Protein AF-M0B6R1-F1 (afdb_monomer_lite)

pLDDT: mean 75.69, std 22.16, range [36.12, 97.94]

Structure (mmCIF, N/CA/C/O backbone):
data_AF-M0B6R1-F1
#
_entry.id   AF-M0B6R1-F1
#
loop_
_atom_site.group_PDB
_atom_site.id
_atom_site.type_symbol
_atom_site.label_atom_id
_atom_site.label_alt_id
_atom_site.label_comp_id
_atom_site.label_asym_id
_atom_site.label_entity_id
_atom_site.label_seq_id
_atom_site.pdbx_PDB_ins_code
_atom_site.Cartn_x
_atom_site.Cartn_y
_atom_site.Cartn_z
_atom_site.occupancy
_atom_site.B_iso_or_equiv
_atom_site.auth_seq_id
_atom_site.auth_comp_id
_atom_site.auth_asym_id
_atom_site.auth_atom_id
_atom_site.pdbx_PDB_model_num
ATOM 1 N N . MET A 1 1 ? 15.948 62.537 18.143 1.00 47.28 1 MET A N 1
ATOM 2 C CA . MET A 1 1 ? 16.531 61.382 17.420 1.00 47.28 1 MET A CA 1
ATOM 3 C C . MET A 1 1 ? 17.746 60.961 18.230 1.00 47.28 1 MET A C 1
ATOM 5 O O . MET A 1 1 ? 18.577 61.824 18.435 1.00 47.28 1 MET A O 1
ATOM 9 N N . LEU A 1 2 ? 17.877 59.780 18.835 1.00 37.34 2 LEU A N 1
ATOM 10 C CA . LEU A 1 2 ? 17.281 58.453 18.635 1.00 37.34 2 LEU A CA 1
ATOM 11 C C . LEU A 1 2 ? 16.788 57.896 19.989 1.00 37.34 2 LEU A C 1
ATOM 13 O O . LEU A 1 2 ? 17.382 58.181 21.023 1.00 37.34 2 LEU A O 1
ATOM 17 N N . ARG A 1 3 ? 15.669 57.160 19.988 1.00 36.12 3 ARG A N 1
ATOM 18 C CA . ARG A 1 3 ? 15.139 56.466 21.173 1.00 36.12 3 ARG A CA 1
ATOM 19 C C . ARG A 1 3 ? 15.775 55.077 21.248 1.00 36.12 3 ARG A C 1
ATOM 21 O O . ARG A 1 3 ? 15.599 54.298 20.318 1.00 36.12 3 ARG A O 1
ATOM 28 N N . GLU A 1 4 ? 16.446 54.774 22.351 1.00 41.41 4 GLU A N 1
ATOM 29 C CA . GLU A 1 4 ? 16.842 53.411 22.716 1.00 41.41 4 GLU A CA 1
ATOM 30 C C . GLU A 1 4 ? 15.583 52.588 23.045 1.00 41.41 4 GLU A C 1
ATOM 32 O O . GLU A 1 4 ? 14.738 53.004 23.842 1.00 41.41 4 GLU A O 1
ATOM 37 N N . THR A 1 5 ? 15.424 51.430 22.408 1.00 44.81 5 THR A N 1
ATOM 38 C CA . THR A 1 5 ? 14.368 50.450 22.706 1.00 44.81 5 THR A CA 1
ATOM 39 C C . THR A 1 5 ? 14.806 49.546 23.863 1.00 44.81 5 THR A C 1
ATOM 41 O O . THR A 1 5 ? 15.859 48.915 23.736 1.00 44.81 5 THR A O 1
ATOM 44 N N . PRO A 1 6 ? 14.032 49.394 24.954 1.00 44.38 6 PRO A N 1
ATOM 45 C CA . PRO A 1 6 ? 14.366 48.420 25.989 1.00 44.38 6 PRO A CA 1
ATOM 46 C C . PRO A 1 6 ? 14.265 46.982 25.458 1.00 44.38 6 PRO A C 1
ATOM 48 O O . PRO A 1 6 ? 13.212 46.553 24.980 1.00 44.38 6 PRO A O 1
ATOM 51 N N . ARG A 1 7 ? 15.382 46.248 25.544 1.00 47.66 7 ARG A N 1
ATOM 52 C CA . ARG A 1 7 ? 15.430 44.779 25.494 1.00 47.66 7 ARG A CA 1
ATOM 53 C C . ARG A 1 7 ? 14.729 44.201 26.732 1.00 47.66 7 ARG A C 1
ATOM 55 O O . ARG A 1 7 ? 14.701 44.835 27.778 1.00 47.66 7 ARG A O 1
ATOM 62 N N . ASP A 1 8 ? 14.239 42.977 26.569 1.00 47.72 8 ASP A N 1
ATOM 63 C CA . ASP A 1 8 ? 13.617 42.089 27.562 1.00 47.72 8 ASP A CA 1
ATOM 64 C C . ASP A 1 8 ? 12.154 42.333 27.953 1.00 47.72 8 ASP A C 1
ATOM 66 O O . ASP A 1 8 ? 11.806 42.844 29.011 1.00 47.72 8 ASP A O 1
ATOM 70 N N . ALA A 1 9 ? 11.276 41.783 27.110 1.00 48.88 9 ALA A N 1
ATOM 71 C CA . ALA A 1 9 ? 9.897 41.422 27.439 1.00 48.88 9 ALA A CA 1
ATOM 72 C C . ALA A 1 9 ? 9.748 39.914 27.762 1.00 48.88 9 ALA A C 1
ATOM 74 O O . ALA A 1 9 ? 8.684 39.339 27.546 1.00 48.88 9 ALA A O 1
ATOM 75 N N . ARG A 1 10 ? 10.818 39.239 28.213 1.00 52.31 10 ARG A N 1
ATOM 76 C CA . ARG A 1 10 ? 10.814 37.784 28.469 1.00 52.31 10 ARG A CA 1
ATOM 77 C C . ARG A 1 10 ? 10.500 37.375 29.909 1.00 52.31 10 ARG A C 1
ATOM 79 O O . ARG A 1 10 ? 10.303 36.192 30.143 1.00 52.31 10 ARG A O 1
ATOM 86 N N . ASP A 1 11 ? 10.353 38.326 30.828 1.00 48.88 11 ASP A N 1
ATOM 87 C CA . ASP A 1 11 ? 10.298 38.031 32.269 1.00 48.88 11 ASP A CA 1
ATOM 88 C C . ASP A 1 11 ? 8.916 38.223 32.921 1.00 48.88 11 ASP A C 1
ATOM 90 O O . ASP A 1 11 ? 8.794 38.484 34.115 1.00 48.88 11 ASP A O 1
ATOM 94 N N . ARG A 1 12 ? 7.829 38.106 32.146 1.00 50.38 12 ARG A N 1
ATOM 95 C CA . ARG A 1 12 ? 6.453 38.143 32.684 1.00 50.38 12 ARG A CA 1
ATOM 96 C C . ARG A 1 12 ? 5.545 37.077 32.079 1.00 50.38 12 ARG A C 1
ATOM 98 O O . ARG A 1 12 ? 4.477 37.398 31.560 1.00 50.38 12 ARG A O 1
ATOM 105 N N . LEU A 1 13 ? 5.941 35.809 32.161 1.00 51.28 13 LEU A N 1
ATOM 106 C CA . LEU A 1 13 ? 4.959 34.728 32.083 1.00 51.28 13 LEU A CA 1
ATOM 107 C C . LEU A 1 13 ? 4.547 34.353 33.518 1.00 51.28 13 LEU A C 1
ATOM 109 O O . LEU A 1 13 ? 5.427 34.019 34.309 1.00 51.28 13 LEU A O 1
ATOM 113 N N . PRO A 1 14 ? 3.258 34.425 33.890 1.00 43.91 14 PRO A N 1
ATOM 114 C CA . PRO A 1 14 ? 2.800 33.963 35.197 1.00 43.91 14 PRO A CA 1
ATOM 115 C C . PRO A 1 14 ? 3.126 32.473 35.362 1.00 43.91 14 PRO A C 1
ATOM 117 O O . PRO A 1 14 ? 2.681 31.652 34.561 1.00 43.91 14 PRO A O 1
ATOM 120 N N . THR A 1 15 ? 3.896 32.119 36.390 1.00 60.34 15 THR A N 1
ATOM 121 C CA . THR A 1 15 ? 4.278 30.734 36.722 1.00 60.34 15 THR A CA 1
ATOM 122 C C . THR A 1 15 ? 3.145 29.885 37.303 1.00 60.34 15 THR A C 1
ATOM 124 O O . THR A 1 15 ? 3.346 28.696 37.519 1.00 60.34 15 THR A O 1
ATOM 127 N N . ASP A 1 16 ? 1.947 30.447 37.476 1.00 52.25 16 ASP A N 1
ATOM 128 C CA . 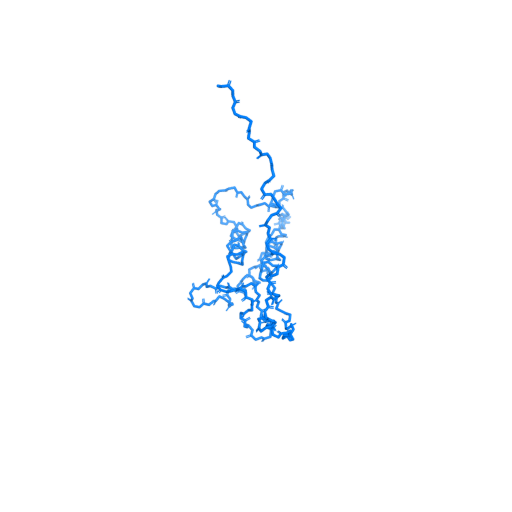ASP A 1 16 ? 0.834 29.783 38.164 1.00 52.25 16 ASP A CA 1
ATOM 129 C C . ASP A 1 16 ? -0.352 29.481 37.233 1.00 52.25 16 ASP A C 1
ATOM 131 O O . ASP A 1 16 ? -1.518 29.631 37.601 1.00 52.25 16 ASP A O 1
ATOM 135 N N . LEU A 1 17 ? -0.076 29.030 36.005 1.00 52.59 17 LEU A N 1
ATOM 136 C CA . LEU A 1 17 ? -1.086 28.276 35.260 1.00 52.59 17 LEU A CA 1
ATOM 137 C C . LEU A 1 17 ? -1.266 26.925 35.973 1.00 52.59 17 LEU A C 1
ATOM 139 O O . LEU A 1 17 ? -0.292 26.174 36.068 1.00 52.59 17 LEU A O 1
ATOM 143 N N . PRO A 1 18 ? -2.469 26.588 36.481 1.00 44.84 18 PRO A N 1
ATOM 144 C CA . PRO A 1 18 ? -2.693 25.280 37.075 1.00 44.84 18 PRO A CA 1
ATOM 145 C C . PRO A 1 18 ? -2.341 24.211 36.042 1.00 44.84 18 PRO A C 1
ATOM 147 O O . PRO A 1 18 ? -2.716 24.324 34.870 1.00 44.84 18 PRO A O 1
ATOM 150 N N . ALA A 1 19 ? -1.600 23.188 36.476 1.00 52.59 19 ALA A N 1
ATOM 151 C CA . ALA A 1 19 ? -1.311 22.035 35.639 1.00 52.59 19 ALA A CA 1
ATOM 152 C C . ALA A 1 19 ? -2.632 21.548 35.013 1.00 52.59 19 ALA A C 1
ATOM 154 O O . ALA A 1 19 ? -3.630 21.437 35.736 1.00 52.59 19 ALA A O 1
ATOM 155 N N . PRO A 1 20 ? -2.681 21.319 33.687 1.00 47.88 20 PRO A N 1
ATOM 156 C CA . PRO A 1 20 ? -3.910 20.904 33.030 1.00 47.88 20 PRO A CA 1
ATOM 157 C C . PRO A 1 20 ? -4.446 19.665 33.743 1.00 47.88 20 PRO A C 1
ATOM 159 O O . PRO A 1 20 ? -3.704 18.707 33.957 1.00 47.88 20 PRO A O 1
ATOM 162 N N . SER A 1 21 ? -5.716 19.710 34.154 1.00 48.25 21 SER A N 1
ATOM 163 C CA . SER A 1 21 ? -6.370 18.599 34.841 1.00 48.25 21 SER A CA 1
ATOM 164 C C . SER A 1 21 ? -6.135 17.313 34.050 1.00 48.25 21 SER A C 1
ATOM 166 O O . SER A 1 21 ? -6.446 17.263 32.858 1.00 48.25 21 SER A O 1
ATOM 168 N N . ASP A 1 22 ? -5.623 16.272 34.710 1.00 48.16 22 ASP A N 1
ATOM 169 C CA . ASP A 1 22 ? -5.311 14.952 34.134 1.00 48.16 22 ASP A CA 1
ATOM 170 C C . ASP A 1 22 ? -6.537 14.216 33.528 1.00 48.16 22 ASP A C 1
ATOM 172 O O . ASP A 1 22 ? -6.443 13.057 33.125 1.00 48.16 22 ASP A O 1
ATOM 176 N N . SER A 1 23 ? -7.688 14.880 33.383 1.00 44.12 23 SER A N 1
ATOM 177 C CA . SER A 1 23 ? -8.905 14.356 32.757 1.00 44.12 23 SER A CA 1
ATOM 178 C C . SER A 1 23 ? -8.754 14.037 31.267 1.00 44.12 23 SER A C 1
ATOM 180 O O . SER A 1 23 ? -9.573 13.294 30.733 1.00 44.12 23 SER A O 1
ATOM 182 N N . ASN A 1 24 ? -7.708 14.537 30.596 1.00 39.97 24 ASN A N 1
ATOM 183 C CA . ASN A 1 24 ? -7.441 14.226 29.188 1.00 39.97 24 ASN A CA 1
ATOM 184 C C . ASN A 1 24 ? -6.332 13.187 28.978 1.00 39.97 24 ASN A C 1
ATOM 186 O O . ASN A 1 24 ? -5.904 12.939 27.848 1.00 39.97 24 ASN A O 1
ATOM 190 N N . ARG A 1 25 ? -5.872 12.524 30.047 1.00 43.00 25 ARG A N 1
ATOM 191 C CA . ARG A 1 25 ? -5.019 11.341 29.919 1.00 43.00 25 ARG A CA 1
ATOM 192 C C . ARG A 1 25 ? -5.911 10.148 29.569 1.00 43.00 25 ARG A C 1
ATOM 194 O O . ARG A 1 25 ? -6.097 9.233 30.366 1.00 43.00 25 ARG A O 1
ATOM 201 N N . SER A 1 26 ? -6.487 10.211 28.358 1.00 44.47 26 SER A N 1
ATOM 202 C CA . SER A 1 26 ? -7.103 9.095 27.638 1.00 44.47 26 SER A CA 1
ATOM 203 C C . SER A 1 26 ? -6.315 7.848 27.993 1.00 44.47 26 SER A C 1
ATOM 205 O O . SER A 1 26 ? -5.109 7.802 27.726 1.00 44.47 26 SER A O 1
ATOM 207 N N . GLY A 1 27 ? -6.989 6.906 28.657 1.00 38.88 27 GLY A N 1
ATOM 208 C CA . GLY A 1 27 ? -6.380 5.722 29.235 1.00 38.88 27 GLY A CA 1
ATOM 209 C C . GLY A 1 27 ? -5.324 5.143 28.309 1.00 38.88 27 GLY A C 1
ATOM 210 O O . GLY A 1 27 ? -5.507 5.108 27.088 1.00 38.88 27 GLY A O 1
ATOM 211 N N . ARG A 1 28 ? -4.209 4.701 28.899 1.00 44.12 28 ARG A N 1
ATOM 212 C CA . ARG A 1 28 ? -3.268 3.789 28.248 1.00 44.12 28 ARG A CA 1
ATOM 213 C C . ARG A 1 28 ? -4.042 2.509 27.921 1.00 44.12 28 ARG A C 1
ATOM 215 O O . ARG A 1 28 ? -3.960 1.528 28.648 1.00 44.12 28 ARG A O 1
ATOM 222 N N . ARG A 1 29 ? -4.875 2.574 26.881 1.00 49.41 29 ARG A N 1
ATOM 223 C CA . ARG A 1 29 ? -5.500 1.431 26.249 1.00 49.41 29 ARG A CA 1
ATOM 224 C C . ARG A 1 29 ? -4.338 0.578 25.792 1.00 49.41 29 ARG A C 1
ATOM 226 O O . ARG A 1 29 ? -3.391 1.105 25.202 1.00 49.41 29 ARG A O 1
ATOM 233 N N . ASP A 1 30 ? -4.408 -0.687 26.169 1.00 45.91 30 ASP A N 1
ATOM 234 C CA . ASP A 1 30 ? -3.697 -1.779 25.531 1.00 45.91 30 ASP A CA 1
ATOM 235 C C . ASP A 1 30 ? -3.375 -1.398 24.079 1.00 45.91 30 ASP A C 1
ATOM 237 O O . ASP A 1 30 ? -4.285 -1.179 23.271 1.00 45.91 30 ASP A O 1
ATOM 241 N N . ARG A 1 31 ? -2.094 -1.135 23.792 1.00 51.59 31 ARG A N 1
ATOM 242 C CA . ARG A 1 31 ? -1.673 -0.744 22.448 1.00 51.59 31 ARG A CA 1
ATOM 243 C C . ARG A 1 31 ? -1.720 -2.007 21.607 1.00 51.59 31 ARG A C 1
ATOM 245 O O . ARG A 1 31 ? -0.678 -2.611 21.353 1.00 51.59 31 ARG A O 1
ATOM 252 N N . ARG A 1 32 ? -2.921 -2.388 21.161 1.00 56.22 32 ARG A N 1
ATOM 253 C CA . ARG A 1 32 ? -3.054 -3.282 20.015 1.00 56.22 32 ARG A CA 1
ATOM 254 C C . ARG A 1 32 ? -2.180 -2.693 18.922 1.00 56.22 32 ARG A C 1
ATOM 256 O O . ARG A 1 32 ? -2.340 -1.534 18.542 1.00 56.22 32 ARG A O 1
ATOM 263 N N . SER A 1 33 ? -1.141 -3.439 18.571 1.00 65.81 33 SER A N 1
ATOM 264 C CA . SER A 1 33 ? -0.086 -2.950 17.698 1.00 65.81 33 SER A CA 1
ATOM 265 C C . SER A 1 33 ? -0.639 -2.952 16.282 1.00 65.81 33 SER A C 1
ATOM 267 O O . SER A 1 33 ? -0.665 -3.988 15.625 1.00 65.81 33 SER A O 1
ATOM 269 N N . GLY A 1 34 ? -1.145 -1.802 15.846 1.00 76.25 34 GLY A N 1
ATOM 270 C CA . GLY A 1 34 ? -1.569 -1.603 14.474 1.00 76.25 34 GLY A CA 1
ATOM 271 C C . GLY A 1 34 ? -0.371 -1.631 13.528 1.00 76.25 34 GLY A C 1
ATOM 272 O O . GLY A 1 34 ? 0.739 -1.207 13.864 1.00 76.25 34 GLY A O 1
ATOM 273 N N . CYS A 1 35 ? -0.581 -2.133 12.316 1.00 84.62 35 CYS A N 1
ATOM 274 C CA . CYS A 1 35 ? 0.402 -2.016 11.255 1.00 84.62 35 CYS A CA 1
ATOM 275 C C . CYS A 1 35 ? 0.307 -0.619 10.637 1.00 84.62 35 CYS A C 1
ATOM 277 O O . CYS A 1 35 ? -0.748 -0.215 10.142 1.00 84.62 35 CYS A O 1
ATOM 279 N N . ARG A 1 36 ? 1.418 0.125 10.628 1.00 89.06 36 ARG A N 1
ATOM 280 C CA . ARG A 1 36 ? 1.472 1.431 9.962 1.00 89.06 36 ARG A CA 1
ATOM 281 C C . ARG A 1 36 ? 1.495 1.280 8.447 1.00 89.06 36 ARG A C 1
ATOM 283 O O . ARG A 1 36 ? 2.464 0.772 7.879 1.00 89.06 36 ARG A O 1
ATOM 290 N N . LEU A 1 37 ? 0.507 1.878 7.789 1.00 91.75 37 LEU A N 1
ATOM 291 C CA . LEU A 1 37 ? 0.317 1.793 6.338 1.00 91.75 37 LEU A CA 1
ATOM 292 C C . LEU A 1 37 ? 1.499 2.309 5.524 1.00 91.75 37 LEU A C 1
ATOM 294 O O . LEU A 1 37 ? 1.860 1.708 4.515 1.00 91.75 37 LEU A O 1
ATOM 298 N N . ARG A 1 38 ? 2.157 3.385 5.973 1.00 91.94 38 ARG A N 1
ATOM 299 C CA . ARG A 1 38 ? 3.349 3.911 5.289 1.00 91.94 38 ARG A CA 1
ATOM 300 C C . ARG A 1 38 ? 4.466 2.858 5.191 1.00 91.94 38 ARG A C 1
ATOM 302 O O . ARG A 1 38 ? 5.152 2.800 4.175 1.00 91.94 38 ARG A O 1
ATOM 309 N N . GLY A 1 39 ? 4.645 2.037 6.229 1.00 92.94 39 GLY A N 1
ATOM 310 C CA . GLY A 1 39 ? 5.635 0.956 6.235 1.00 92.94 39 GLY A CA 1
ATOM 311 C C . GLY A 1 39 ? 5.277 -0.146 5.241 1.00 92.94 39 GLY A C 1
ATOM 312 O O . GLY A 1 39 ? 6.125 -0.567 4.457 1.00 92.94 39 GLY A O 1
ATOM 313 N N . SER A 1 40 ? 4.004 -0.538 5.193 1.00 94.75 40 SER A N 1
ATOM 314 C CA . SER A 1 40 ? 3.503 -1.506 4.212 1.00 94.75 40 SER A CA 1
ATOM 315 C C . SER A 1 40 ? 3.637 -1.003 2.770 1.00 94.75 40 SER A C 1
ATOM 317 O O . SER A 1 40 ? 4.050 -1.756 1.890 1.00 94.75 40 SER A O 1
ATOM 319 N N . CYS A 1 41 ? 3.385 0.286 2.526 1.00 96.12 41 CYS A N 1
ATOM 320 C CA . CYS A 1 41 ? 3.601 0.909 1.215 1.00 96.12 41 CYS A CA 1
ATOM 321 C C . CYS A 1 41 ? 5.084 0.882 0.815 1.00 96.12 41 CYS A C 1
ATOM 323 O O . CYS A 1 41 ? 5.423 0.613 -0.334 1.00 96.12 41 CYS A O 1
ATOM 325 N N . TRP A 1 42 ? 5.997 1.114 1.764 1.00 95.12 42 TRP A N 1
ATOM 326 C CA . TRP A 1 42 ? 7.430 1.018 1.485 1.00 95.12 42 TRP A CA 1
ATOM 327 C C . TRP A 1 42 ? 7.838 -0.395 1.042 1.00 95.12 42 TRP A C 1
ATOM 329 O O . TRP A 1 42 ? 8.617 -0.532 0.099 1.00 95.12 42 TRP A O 1
ATOM 339 N N . LEU A 1 43 ? 7.263 -1.440 1.649 1.00 96.12 43 LEU A N 1
ATOM 340 C CA . LEU A 1 43 ? 7.477 -2.823 1.214 1.00 96.12 43 LEU A CA 1
ATOM 341 C C . LEU A 1 43 ? 6.981 -3.057 -0.221 1.00 96.12 43 LEU A C 1
ATOM 343 O O . LEU A 1 43 ? 7.696 -3.667 -1.013 1.00 96.12 43 LEU A O 1
ATOM 347 N N . VAL A 1 44 ? 5.797 -2.548 -0.577 1.00 97.00 44 VAL A N 1
ATOM 348 C CA . VAL A 1 44 ? 5.284 -2.619 -1.959 1.00 97.00 44 VAL A CA 1
ATOM 349 C C . VAL A 1 44 ? 6.262 -1.964 -2.932 1.00 97.00 44 VAL A C 1
ATOM 351 O O . VAL A 1 44 ? 6.613 -2.562 -3.949 1.00 97.00 44 VAL A O 1
ATOM 354 N N . ASN A 1 45 ? 6.765 -0.774 -2.596 1.00 95.06 45 ASN A N 1
ATOM 355 C CA . ASN A 1 45 ? 7.727 -0.061 -3.435 1.00 95.06 45 ASN A CA 1
ATOM 356 C C . ASN A 1 45 ? 9.008 -0.883 -3.618 1.00 95.06 45 ASN A C 1
ATOM 358 O O . ASN A 1 45 ? 9.473 -1.050 -4.739 1.00 95.06 45 ASN A O 1
ATOM 362 N N . ALA A 1 46 ? 9.561 -1.440 -2.538 1.00 94.25 46 ALA A N 1
ATOM 363 C CA . ALA A 1 46 ? 10.770 -2.261 -2.594 1.00 94.25 46 ALA A CA 1
ATOM 364 C C . ALA A 1 46 ? 10.585 -3.526 -3.456 1.00 94.25 46 ALA A C 1
ATOM 366 O O . ALA A 1 46 ? 11.480 -3.907 -4.214 1.00 94.25 46 ALA A O 1
ATOM 367 N N . LEU A 1 47 ? 9.415 -4.164 -3.387 1.00 94.88 47 LEU A N 1
ATOM 368 C CA . LEU A 1 47 ? 9.084 -5.314 -4.231 1.00 94.88 47 LEU A CA 1
ATOM 369 C C . LEU A 1 47 ? 8.980 -4.918 -5.708 1.00 94.88 47 LEU A C 1
ATOM 371 O O . LEU A 1 47 ? 9.592 -5.569 -6.553 1.00 94.88 47 LEU A O 1
ATOM 375 N N . ALA A 1 48 ? 8.304 -3.807 -6.013 1.00 93.06 48 ALA A N 1
ATOM 376 C CA . ALA A 1 48 ? 8.211 -3.288 -7.376 1.00 93.06 48 ALA A CA 1
ATOM 377 C C . ALA A 1 48 ? 9.602 -2.953 -7.948 1.00 93.06 48 ALA A C 1
ATOM 379 O O . ALA A 1 48 ? 9.929 -3.341 -9.068 1.00 93.06 48 ALA A O 1
ATOM 380 N N . LEU A 1 49 ? 10.456 -2.303 -7.151 1.00 90.00 49 LEU A N 1
ATOM 381 C CA . LEU A 1 49 ? 11.827 -1.941 -7.527 1.00 90.00 49 LEU A CA 1
ATOM 382 C C . LEU A 1 49 ? 12.759 -3.143 -7.721 1.00 90.00 49 LEU A C 1
ATOM 384 O O . LEU A 1 49 ? 13.691 -3.066 -8.516 1.00 90.00 49 LEU A O 1
ATOM 388 N N . SER A 1 50 ? 12.524 -4.245 -7.008 1.00 91.19 50 SER A N 1
ATOM 389 C CA . SER A 1 50 ? 13.330 -5.471 -7.116 1.00 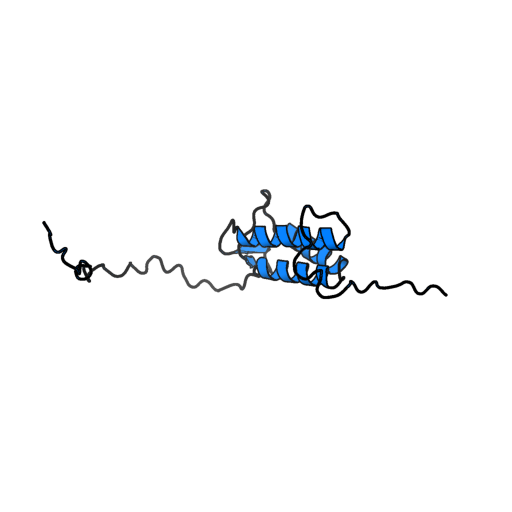91.19 50 SER A CA 1
ATOM 390 C C . SER A 1 50 ? 12.880 -6.407 -8.244 1.00 91.19 50 SER A C 1
ATOM 392 O O . SER A 1 50 ? 13.419 -7.504 -8.374 1.00 91.19 50 SER A O 1
ATOM 394 N N . GLY A 1 51 ? 11.897 -6.003 -9.056 1.00 88.88 51 GLY A N 1
ATOM 395 C CA . GLY A 1 51 ? 11.336 -6.831 -10.127 1.00 88.88 51 GLY A CA 1
ATOM 396 C C . GLY A 1 51 ? 10.360 -7.905 -9.638 1.00 88.88 51 GLY A C 1
ATOM 397 O O . GLY A 1 51 ? 9.840 -8.672 -10.444 1.00 88.88 51 GLY A O 1
ATOM 398 N N . ARG A 1 52 ? 10.052 -7.948 -8.335 1.00 94.50 52 ARG A N 1
ATOM 399 C CA . ARG A 1 52 ? 9.034 -8.832 -7.748 1.00 94.50 52 ARG A CA 1
ATOM 400 C C . ARG A 1 52 ? 7.646 -8.207 -7.899 1.00 94.50 52 ARG A C 1
ATOM 402 O O . ARG A 1 52 ? 6.981 -7.873 -6.918 1.00 94.50 52 ARG A O 1
ATOM 409 N N . VAL A 1 53 ? 7.236 -7.993 -9.146 1.00 94.94 53 VAL A N 1
ATOM 410 C CA . VAL A 1 53 ? 6.053 -7.189 -9.484 1.00 94.94 53 VAL A CA 1
ATOM 411 C C . VAL A 1 53 ? 4.755 -7.848 -9.011 1.00 94.94 53 VAL A C 1
ATOM 413 O O . VAL A 1 53 ? 3.915 -7.164 -8.432 1.00 94.94 53 VAL A O 1
ATOM 416 N N . ASP A 1 54 ? 4.614 -9.167 -9.151 1.00 96.19 54 ASP A N 1
ATOM 417 C CA . ASP A 1 54 ? 3.408 -9.890 -8.711 1.00 96.19 54 ASP A CA 1
ATOM 418 C C . ASP A 1 54 ? 3.230 -9.851 -7.185 1.00 96.19 54 ASP A C 1
ATOM 420 O O . ASP A 1 54 ? 2.131 -9.633 -6.670 1.00 96.19 54 ASP A O 1
ATOM 424 N N . ASP A 1 55 ? 4.337 -9.976 -6.448 1.00 97.06 55 ASP A N 1
ATOM 425 C CA . ASP A 1 55 ? 4.382 -9.819 -4.993 1.00 97.06 55 ASP A CA 1
ATOM 426 C C . ASP A 1 55 ? 4.005 -8.401 -4.548 1.00 97.06 55 ASP A C 1
ATOM 428 O O . ASP A 1 55 ? 3.353 -8.223 -3.513 1.00 97.06 55 ASP A O 1
ATOM 432 N N . ALA A 1 56 ? 4.467 -7.392 -5.295 1.00 97.31 56 ALA A N 1
ATOM 433 C CA . ALA A 1 56 ? 4.152 -5.992 -5.045 1.00 97.31 56 ALA A CA 1
ATOM 434 C C . ALA A 1 56 ? 2.663 -5.729 -5.283 1.00 97.31 56 ALA A C 1
ATOM 436 O O . ALA A 1 56 ? 2.003 -5.141 -4.429 1.00 97.31 56 ALA A O 1
ATOM 437 N N . ARG A 1 57 ? 2.131 -6.223 -6.407 1.00 97.44 57 ARG A N 1
ATOM 438 C CA . ARG A 1 57 ? 0.719 -6.120 -6.772 1.00 97.44 57 ARG A CA 1
ATOM 439 C C . ARG A 1 57 ? -0.183 -6.759 -5.727 1.00 97.44 57 ARG A C 1
ATOM 441 O O . ARG A 1 57 ? -1.063 -6.082 -5.215 1.00 97.44 57 ARG A O 1
ATOM 448 N N . SER A 1 58 ? 0.090 -8.008 -5.359 1.00 97.94 58 SER A N 1
ATOM 449 C CA . SER A 1 58 ? -0.733 -8.749 -4.394 1.00 97.94 58 SER A CA 1
ATOM 450 C C . SER A 1 58 ? -0.803 -8.029 -3.044 1.00 97.94 58 SER A C 1
ATOM 452 O O . SER A 1 58 ? -1.867 -7.895 -2.448 1.00 97.94 58 SER A O 1
ATOM 454 N N . ARG A 1 59 ? 0.333 -7.498 -2.566 1.00 97.00 59 ARG A N 1
ATOM 455 C CA . ARG A 1 59 ? 0.361 -6.711 -1.323 1.00 97.00 59 ARG A CA 1
ATOM 456 C C . ARG A 1 59 ? -0.335 -5.367 -1.466 1.00 97.00 59 ARG A C 1
ATOM 458 O O . ARG A 1 59 ? -0.957 -4.919 -0.513 1.00 97.00 59 ARG A O 1
ATOM 465 N N . PHE A 1 60 ? -0.207 -4.713 -2.616 1.00 97.81 60 PHE A N 1
ATOM 466 C CA . PHE A 1 60 ? -0.872 -3.443 -2.865 1.00 97.81 60 PHE A CA 1
ATOM 467 C C . PHE A 1 60 ? -2.392 -3.609 -2.884 1.00 97.81 60 PHE A C 1
ATOM 469 O O . PHE A 1 60 ? -3.078 -2.865 -2.195 1.00 97.81 60 PHE A O 1
ATOM 476 N N . GLU A 1 61 ? -2.905 -4.616 -3.591 1.00 97.62 61 GLU A N 1
ATOM 477 C CA . GLU A 1 61 ? -4.334 -4.941 -3.638 1.00 97.62 61 GLU A CA 1
ATOM 478 C C . GLU A 1 61 ? -4.879 -5.240 -2.234 1.00 97.62 61 GLU A C 1
ATOM 480 O O . GLU A 1 61 ? -5.871 -4.634 -1.839 1.00 97.62 61 GLU A O 1
ATOM 485 N N . ALA A 1 62 ? -4.160 -6.024 -1.423 1.00 95.25 62 ALA A N 1
ATOM 486 C CA . ALA A 1 62 ? -4.529 -6.259 -0.024 1.00 95.25 62 ALA A CA 1
ATOM 487 C C . ALA A 1 62 ? -4.568 -4.970 0.823 1.00 95.25 62 ALA A C 1
ATOM 489 O O . ALA A 1 62 ? -5.374 -4.852 1.740 1.00 95.25 62 ALA A O 1
ATOM 490 N N . LEU A 1 63 ? -3.717 -3.975 0.539 1.00 94.69 63 LEU A N 1
ATOM 491 C CA . LEU A 1 63 ? -3.783 -2.679 1.228 1.00 94.69 63 LEU A CA 1
ATOM 492 C C . LEU A 1 63 ? -5.013 -1.863 0.821 1.00 94.69 63 LEU A C 1
ATOM 494 O O . LEU A 1 63 ? -5.540 -1.116 1.647 1.00 94.69 63 LEU A O 1
ATOM 498 N N . LEU A 1 64 ? -5.464 -1.989 -0.429 1.00 96.25 64 LEU A N 1
ATOM 499 C CA . LEU A 1 64 ? -6.641 -1.277 -0.928 1.00 96.25 64 LEU A CA 1
ATOM 500 C C . LEU A 1 64 ? -7.942 -1.785 -0.297 1.00 96.25 64 LEU A C 1
ATOM 502 O O . LEU A 1 64 ? -8.888 -1.010 -0.185 1.00 96.25 64 LEU A O 1
ATOM 506 N N . GLU A 1 65 ? -7.979 -3.033 0.174 1.00 95.50 65 GLU A N 1
ATOM 507 C CA . GLU A 1 65 ? -9.130 -3.593 0.900 1.00 95.50 65 GLU A CA 1
ATOM 508 C C . GLU A 1 65 ? -9.422 -2.856 2.217 1.00 95.50 65 GLU A C 1
ATOM 510 O O . GLU A 1 65 ? -10.559 -2.848 2.682 1.00 95.50 65 GLU A O 1
ATOM 515 N N . TYR A 1 66 ? -8.422 -2.177 2.792 1.00 94.62 66 TYR A N 1
ATOM 516 C CA . TYR A 1 66 ? -8.583 -1.354 3.994 1.00 94.62 66 TYR A CA 1
ATOM 517 C C . TYR A 1 66 ? -8.976 0.095 3.697 1.00 94.62 66 TYR A C 1
ATOM 519 O O . TYR A 1 66 ? -9.027 0.913 4.614 1.00 94.62 66 TYR A O 1
ATOM 527 N N . LEU A 1 67 ? -9.208 0.470 2.437 1.00 95.56 67 LEU A N 1
ATOM 528 C CA . LEU A 1 67 ? -9.765 1.783 2.141 1.00 95.56 67 LEU A CA 1
ATOM 529 C C . LEU A 1 67 ? -11.232 1.811 2.563 1.00 95.56 67 LEU A C 1
ATOM 531 O O . LEU A 1 67 ? -12.021 0.929 2.231 1.00 95.56 67 LEU A O 1
ATOM 535 N N . SER A 1 68 ? -11.626 2.876 3.253 1.00 95.25 68 SER A N 1
ATOM 536 C CA . SER A 1 68 ? -13.046 3.133 3.487 1.00 95.25 68 SER A CA 1
ATOM 537 C C . SER A 1 68 ? -13.790 3.335 2.152 1.00 95.25 68 SER A C 1
ATOM 539 O O . SER A 1 68 ? -13.158 3.630 1.134 1.00 95.25 68 SER A O 1
ATOM 541 N N . PRO A 1 69 ? -15.136 3.296 2.134 1.00 95.19 69 PRO A N 1
ATOM 542 C CA . PRO A 1 69 ? -15.919 3.524 0.912 1.00 95.19 69 PRO A CA 1
ATOM 543 C C . PRO A 1 69 ? -15.642 4.860 0.204 1.00 95.19 69 PRO A C 1
ATOM 545 O O . PRO A 1 69 ? -15.922 5.005 -0.981 1.00 95.19 69 PRO A O 1
ATOM 548 N N . LEU A 1 70 ? -15.089 5.842 0.924 1.00 96.25 70 LEU A N 1
ATOM 549 C CA . LEU A 1 70 ? -14.687 7.146 0.390 1.00 96.25 70 LEU A CA 1
ATOM 550 C C . LEU A 1 70 ? -13.218 7.188 -0.071 1.00 96.25 70 LEU A C 1
ATOM 552 O O . LEU A 1 70 ? -12.706 8.259 -0.383 1.00 96.25 70 LEU A O 1
ATOM 556 N N . GLY A 1 71 ? -12.514 6.055 -0.065 1.00 94.81 71 GLY A N 1
ATOM 557 C CA . GLY A 1 71 ? -11.081 5.979 -0.357 1.00 94.81 71 GLY A CA 1
ATOM 558 C C . GLY A 1 71 ? -10.188 6.518 0.765 1.00 94.81 71 GLY A C 1
ATOM 559 O O . GLY A 1 71 ? -9.012 6.783 0.528 1.00 94.81 71 GLY A O 1
ATOM 560 N N . LEU A 1 72 ? -10.732 6.710 1.974 1.00 96.69 72 LEU A N 1
ATOM 561 C CA . LEU A 1 72 ? -9.993 7.247 3.119 1.00 96.69 72 LEU A CA 1
ATOM 562 C C . LEU A 1 72 ? -9.355 6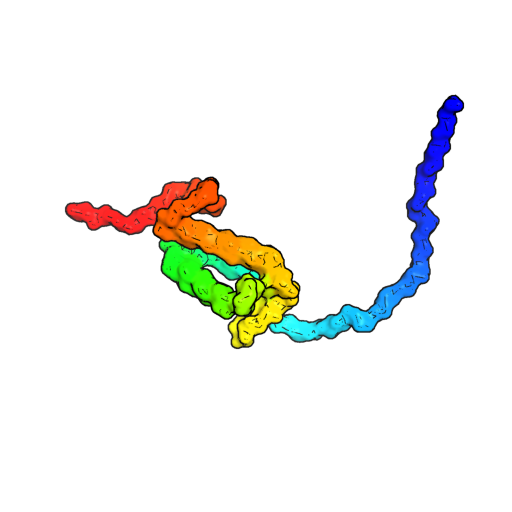.156 3.969 1.00 96.69 72 LEU A C 1
ATOM 564 O O . LEU A 1 72 ? -9.941 5.089 4.154 1.00 96.69 72 LEU A O 1
ATOM 568 N N . VAL A 1 73 ? -8.193 6.471 4.535 1.00 95.88 73 VAL A N 1
ATOM 569 C CA . VAL A 1 73 ? -7.376 5.546 5.320 1.00 95.88 73 VAL A CA 1
ATOM 570 C C . VAL A 1 73 ? -6.726 6.220 6.542 1.00 95.88 73 VAL A C 1
ATOM 572 O O . VAL A 1 73 ? -6.415 7.417 6.528 1.00 95.88 73 VAL A O 1
ATOM 575 N N . ALA A 1 74 ? -6.551 5.443 7.618 1.00 96.00 74 ALA A N 1
ATOM 576 C CA . ALA A 1 74 ? -5.949 5.871 8.883 1.00 96.00 74 ALA A CA 1
ATOM 577 C C . ALA A 1 74 ? -4.412 5.823 8.875 1.00 96.00 74 ALA A C 1
ATOM 579 O O . ALA A 1 74 ? -3.776 5.512 7.871 1.00 96.00 74 ALA A O 1
ATOM 580 N N . GLU A 1 75 ? -3.787 6.129 10.007 1.00 95.25 75 GLU A N 1
ATOM 581 C CA . GLU A 1 75 ? -2.351 5.914 10.202 1.00 95.25 75 GLU A CA 1
ATOM 582 C C . GLU A 1 75 ? -1.991 4.423 10.292 1.00 95.25 75 GLU A C 1
ATOM 584 O O . GLU A 1 75 ? -1.003 3.972 9.699 1.00 95.25 75 GLU A O 1
ATOM 589 N N . GLU A 1 76 ? -2.808 3.665 11.019 1.00 95.06 76 GLU A N 1
ATOM 590 C CA . GLU A 1 76 ? -2.593 2.258 11.330 1.00 95.06 76 GLU A CA 1
ATO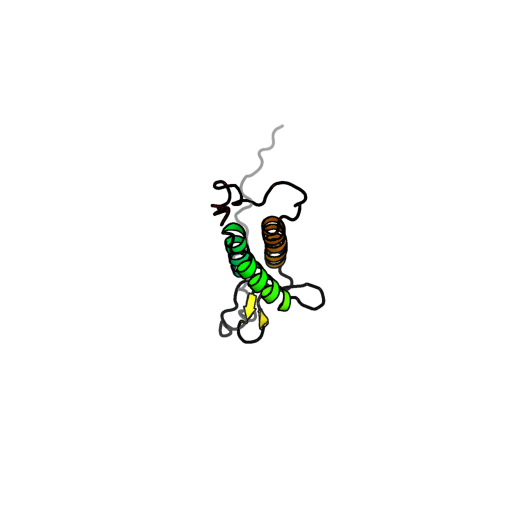M 591 C C . GLU A 1 76 ? -3.843 1.430 11.022 1.00 95.06 76 GLU A C 1
ATOM 593 O O . GLU A 1 76 ? -4.969 1.927 11.091 1.00 95.06 76 GLU A O 1
ATOM 598 N N . ILE A 1 77 ? -3.628 0.157 10.698 1.00 93.56 77 ILE A N 1
ATOM 599 C CA . ILE A 1 77 ? -4.677 -0.856 10.579 1.00 93.56 77 ILE A CA 1
ATOM 600 C C . ILE A 1 77 ? -4.416 -1.939 11.618 1.00 93.56 77 ILE A C 1
ATOM 602 O O . ILE A 1 77 ? -3.303 -2.456 11.724 1.00 93.56 77 ILE A O 1
ATOM 606 N N . ASP A 1 78 ? -5.440 -2.283 12.385 1.00 92.19 78 ASP A N 1
ATOM 607 C CA . ASP A 1 78 ? -5.432 -3.460 13.242 1.00 92.19 78 ASP A CA 1
ATOM 608 C C . ASP A 1 78 ? -5.374 -4.720 12.362 1.00 92.19 78 ASP A C 1
ATOM 610 O O . ASP A 1 78 ? -6.266 -4.954 11.551 1.00 92.19 78 ASP A O 1
ATOM 614 N N . ALA A 1 79 ? -4.306 -5.511 12.478 1.00 85.31 79 ALA A N 1
ATOM 615 C CA . ALA A 1 79 ? -4.052 -6.627 11.563 1.00 85.31 79 ALA A CA 1
ATOM 616 C C . ALA A 1 79 ? -5.036 -7.801 11.720 1.00 85.31 79 ALA A C 1
ATOM 618 O O . ALA A 1 79 ? -5.150 -8.618 10.811 1.00 85.31 79 ALA A O 1
ATOM 619 N N . GLU A 1 80 ? -5.725 -7.899 12.859 1.00 88.19 80 GLU A N 1
ATOM 620 C CA . GLU A 1 80 ? -6.690 -8.970 13.126 1.00 88.19 80 GLU A CA 1
ATOM 621 C C . GLU A 1 80 ? -8.099 -8.569 12.690 1.00 88.19 80 GLU A C 1
ATOM 623 O O . GLU A 1 80 ? -8.841 -9.373 12.133 1.00 88.19 80 GLU A O 1
ATOM 628 N N . THR A 1 81 ? -8.474 -7.319 12.957 1.00 91.69 81 THR A N 1
ATOM 629 C CA . THR A 1 81 ? -9.851 -6.837 12.774 1.00 91.69 81 THR A CA 1
ATOM 630 C C . THR A 1 81 ? -10.037 -5.958 11.542 1.00 91.69 81 THR A C 1
ATOM 632 O O . THR A 1 81 ? -11.172 -5.674 11.167 1.00 91.69 81 THR A O 1
ATOM 635 N N . GLY A 1 82 ? -8.951 -5.472 10.938 1.00 90.25 82 GLY A N 1
ATOM 636 C CA . GLY A 1 82 ? -8.983 -4.472 9.868 1.00 90.25 82 GLY A CA 1
ATOM 637 C C . GLY A 1 82 ? -9.408 -3.078 10.335 1.00 90.25 82 GLY A C 1
ATOM 638 O O . GLY A 1 82 ? -9.616 -2.187 9.514 1.00 90.25 82 GLY A O 1
ATOM 639 N N . ALA A 1 83 ? -9.552 -2.861 11.646 1.00 93.19 83 ALA A N 1
ATOM 640 C CA . ALA A 1 83 ? -9.994 -1.586 12.182 1.00 93.19 83 ALA A CA 1
ATOM 641 C C . ALA A 1 83 ? -8.973 -0.476 11.905 1.00 93.19 83 ALA A C 1
ATOM 643 O O . ALA A 1 83 ? -7.767 -0.639 12.091 1.00 93.19 83 ALA A O 1
ATOM 644 N N . HIS A 1 84 ? -9.479 0.692 11.527 1.00 94.81 84 HIS A N 1
ATOM 645 C CA . HIS A 1 84 ? -8.687 1.908 11.431 1.00 94.81 84 HIS A CA 1
ATOM 646 C C . HIS A 1 84 ? -8.264 2.392 12.820 1.00 94.81 84 HIS A C 1
ATOM 648 O O . HIS A 1 84 ? -9.104 2.647 13.685 1.00 94.81 84 HIS A O 1
ATOM 654 N N . LEU A 1 85 ? -6.957 2.551 13.018 1.00 93.94 85 LEU A N 1
ATOM 655 C CA . LEU A 1 85 ? -6.353 2.990 14.269 1.00 93.94 85 LEU A CA 1
ATOM 656 C C . LEU A 1 85 ? -5.584 4.305 14.080 1.00 93.94 85 LEU A C 1
ATOM 658 O O . LEU A 1 85 ? -4.976 4.571 13.040 1.00 93.94 85 LEU A O 1
ATOM 662 N N . GLY A 1 86 ? -5.583 5.128 15.129 1.00 92.38 86 GLY A N 1
ATOM 663 C CA . GLY A 1 86 ? -4.894 6.417 15.136 1.00 92.38 86 GLY A CA 1
ATOM 664 C C . GLY A 1 86 ? -5.630 7.494 14.337 1.00 92.38 86 GLY A C 1
ATOM 665 O O . GLY A 1 86 ? -6.858 7.564 14.345 1.00 92.38 86 GLY A O 1
ATOM 666 N N . ASN A 1 87 ? -4.868 8.372 13.685 1.00 94.88 87 ASN A N 1
ATOM 667 C CA . ASN A 1 87 ? -5.426 9.490 12.925 1.00 94.88 87 ASN A CA 1
ATOM 668 C C . ASN A 1 87 ? -6.214 8.986 11.710 1.00 94.88 87 ASN A C 1
ATOM 670 O O . ASN A 1 87 ? -5.689 8.192 10.935 1.00 94.88 87 ASN A O 1
ATOM 674 N N . PHE A 1 88 ? -7.433 9.488 11.506 1.00 94.56 88 PHE A N 1
ATOM 675 C CA . PHE A 1 88 ? -8.261 9.195 10.335 1.00 94.56 88 PHE A CA 1
ATOM 676 C C . PHE A 1 88 ? -9.047 10.453 9.911 1.00 94.56 88 PHE A C 1
ATOM 678 O O . PHE A 1 88 ? -9.726 11.033 10.760 1.00 94.56 88 PHE A O 1
ATOM 685 N N . PRO A 1 89 ? -8.999 10.875 8.630 1.00 95.62 89 PRO A N 1
ATOM 686 C CA . PRO A 1 89 ? -8.095 10.406 7.576 1.00 95.62 89 PRO A CA 1
ATOM 687 C C . PRO A 1 89 ? -6.659 10.908 7.797 1.00 95.62 89 PRO A C 1
ATOM 689 O O . PRO A 1 89 ? -6.447 12.011 8.300 1.00 95.62 89 PRO A O 1
ATOM 692 N N . GLN A 1 90 ? -5.655 10.130 7.388 1.00 96.88 90 GLN A N 1
ATOM 693 C CA . GLN A 1 90 ? -4.249 10.504 7.575 1.00 96.88 90 GLN A CA 1
ATOM 694 C C . GLN A 1 90 ? -3.536 10.709 6.235 1.00 96.88 90 GLN A C 1
ATOM 696 O O . GLN A 1 90 ? -3.332 9.775 5.462 1.00 96.88 90 GLN A O 1
ATOM 701 N N . ALA A 1 91 ? -3.148 11.953 5.942 1.00 95.62 91 ALA A N 1
ATOM 702 C CA . ALA A 1 91 ? -2.618 12.347 4.633 1.00 95.62 91 ALA A CA 1
ATOM 703 C C . ALA A 1 91 ? -1.365 11.559 4.207 1.00 95.62 91 ALA A C 1
ATOM 705 O O . ALA A 1 91 ? -1.200 11.235 3.034 1.00 95.62 91 ALA A O 1
ATOM 706 N N . PHE A 1 92 ? -0.483 11.209 5.144 1.00 94.12 92 PHE A N 1
ATOM 707 C CA . PHE A 1 92 ? 0.752 10.508 4.799 1.00 94.12 92 PHE A CA 1
ATOM 708 C C . PHE A 1 92 ? 0.552 9.053 4.348 1.00 94.12 92 PHE A C 1
ATOM 710 O O . PHE A 1 92 ? 1.341 8.564 3.543 1.00 94.12 92 PHE A O 1
ATOM 717 N N . SER A 1 93 ? -0.477 8.367 4.835 1.00 95.88 93 SER A N 1
ATOM 718 C CA . SER A 1 93 ? -0.867 7.020 4.436 1.00 95.88 93 SER A CA 1
ATOM 719 C C . SER A 1 93 ? -1.402 7.066 3.014 1.00 95.88 93 SER A C 1
ATOM 721 O O . SER A 1 93 ? -0.987 6.259 2.189 1.00 95.88 93 SER A O 1
ATOM 723 N N . HIS A 1 94 ? -2.205 8.083 2.686 1.00 96.88 94 HIS A N 1
ATOM 724 C CA . HIS A 1 94 ? -2.645 8.325 1.310 1.00 96.88 94 HIS A CA 1
ATOM 725 C C . HIS A 1 94 ? -1.455 8.603 0.382 1.00 96.88 94 HIS A C 1
ATOM 727 O O . HIS A 1 94 ? -1.376 8.017 -0.693 1.00 96.88 94 HIS A O 1
ATOM 733 N N . ILE A 1 95 ? -0.481 9.419 0.810 1.00 95.50 95 ILE A N 1
ATOM 734 C CA . ILE A 1 95 ? 0.771 9.624 0.056 1.00 95.50 95 ILE A CA 1
ATOM 735 C C . ILE A 1 95 ? 1.506 8.289 -0.154 1.00 95.50 95 ILE A C 1
ATOM 737 O O . ILE A 1 95 ? 2.056 8.055 -1.228 1.00 95.50 95 ILE A O 1
ATOM 741 N N . GLY A 1 96 ? 1.507 7.404 0.847 1.00 94.94 96 GLY A N 1
ATOM 742 C CA . GLY A 1 96 ? 2.041 6.046 0.732 1.00 94.94 96 GLY A CA 1
ATOM 743 C C . GLY A 1 96 ? 1.370 5.246 -0.386 1.00 94.94 96 GLY A C 1
ATOM 744 O O . GLY A 1 96 ? 2.068 4.766 -1.276 1.00 94.94 96 GLY A O 1
ATOM 745 N N . ILE A 1 97 ? 0.035 5.178 -0.378 1.00 96.69 97 ILE A N 1
ATOM 746 C CA . ILE A 1 97 ? -0.767 4.449 -1.375 1.00 96.69 97 ILE A CA 1
ATOM 747 C C . ILE A 1 97 ? -0.548 5.006 -2.787 1.00 96.69 97 ILE A C 1
ATOM 749 O O . ILE A 1 97 ? -0.280 4.241 -3.713 1.00 96.69 97 ILE A O 1
ATOM 753 N N . VAL A 1 98 ? -0.599 6.334 -2.953 1.00 95.06 98 VAL A N 1
ATOM 754 C CA . VAL A 1 98 ? -0.372 6.991 -4.253 1.00 95.06 98 VAL A CA 1
ATOM 755 C C . VAL A 1 98 ? 1.024 6.682 -4.781 1.00 95.06 98 VAL A C 1
ATOM 757 O O . VAL A 1 98 ? 1.176 6.315 -5.944 1.00 95.06 98 VAL A O 1
ATOM 760 N N . ASN A 1 99 ? 2.048 6.775 -3.930 1.00 93.00 99 ASN A N 1
ATOM 761 C CA . ASN A 1 99 ? 3.403 6.423 -4.336 1.00 93.00 99 ASN A CA 1
ATOM 762 C C . ASN A 1 99 ? 3.477 4.957 -4.765 1.00 93.00 99 ASN A C 1
ATOM 764 O O . ASN A 1 99 ? 3.970 4.681 -5.852 1.00 93.00 99 ASN A O 1
ATOM 768 N N . SER A 1 100 ? 2.943 4.020 -3.982 1.00 95.38 100 SER A N 1
ATOM 769 C CA . SER A 1 100 ? 2.957 2.601 -4.350 1.00 95.38 100 SER A CA 1
ATOM 770 C C . SER A 1 100 ? 2.274 2.310 -5.683 1.00 95.38 100 SER A C 1
ATOM 772 O O . SER A 1 100 ? 2.820 1.540 -6.473 1.00 95.38 100 SER A O 1
ATOM 774 N N . ALA A 1 101 ? 1.171 2.994 -5.998 1.00 94.75 101 ALA A N 1
ATOM 775 C CA . ALA A 1 101 ? 0.542 2.907 -7.314 1.00 94.75 101 ALA A CA 1
ATOM 776 C C . ALA A 1 101 ? 1.482 3.368 -8.444 1.00 94.75 101 ALA A C 1
ATOM 778 O O . ALA A 1 101 ? 1.567 2.712 -9.481 1.00 94.75 101 ALA A O 1
ATOM 779 N N . LEU A 1 102 ? 2.229 4.461 -8.243 1.00 92.44 102 LEU A N 1
ATOM 780 C CA . LEU A 1 102 ? 3.193 4.968 -9.228 1.00 92.44 102 LEU A CA 1
ATOM 781 C C . LEU A 1 102 ? 4.379 4.013 -9.433 1.00 92.44 102 LEU A C 1
ATOM 783 O O . LEU A 1 102 ? 4.770 3.769 -10.574 1.00 92.44 102 LEU A O 1
ATOM 787 N N . TYR A 1 103 ? 4.940 3.450 -8.356 1.00 92.31 103 TYR A N 1
ATOM 788 C CA . TYR A 1 103 ? 6.035 2.473 -8.455 1.00 92.31 103 TYR A CA 1
ATOM 789 C C . TYR A 1 103 ? 5.579 1.184 -9.143 1.00 92.31 103 TYR A C 1
ATOM 791 O O . TYR A 1 103 ? 6.290 0.671 -10.006 1.00 92.31 103 TYR A O 1
ATOM 799 N N . LEU A 1 104 ? 4.391 0.682 -8.797 1.00 93.00 104 LEU A N 1
ATOM 800 C CA . LEU A 1 104 ? 3.830 -0.514 -9.416 1.00 93.00 104 LEU A CA 1
ATOM 801 C C . LEU A 1 104 ? 3.506 -0.277 -10.896 1.00 93.00 104 LEU A C 1
ATOM 803 O O . LEU A 1 104 ? 3.888 -1.083 -11.739 1.00 93.00 104 LEU A O 1
ATOM 807 N N . GLY A 1 105 ? 2.873 0.853 -11.225 1.00 91.62 105 GLY A N 1
ATOM 808 C CA . GLY A 1 105 ? 2.586 1.239 -12.607 1.00 91.62 105 GLY A CA 1
ATOM 809 C C . GLY A 1 105 ? 3.854 1.339 -13.451 1.00 91.62 105 GLY A C 1
ATOM 810 O O . GLY A 1 105 ? 3.903 0.792 -14.549 1.00 91.62 105 GLY A O 1
ATOM 811 N N . TYR A 1 106 ? 4.912 1.955 -12.918 1.00 88.88 106 TYR A N 1
ATOM 812 C CA . TYR A 1 106 ? 6.203 1.985 -13.600 1.00 88.88 106 TYR A CA 1
ATOM 813 C C . TYR A 1 106 ? 6.771 0.575 -13.822 1.00 88.88 106 TYR A C 1
ATOM 815 O O . TYR A 1 106 ? 7.233 0.266 -14.918 1.00 88.88 106 TYR A O 1
ATOM 823 N N . ALA A 1 107 ? 6.752 -0.283 -12.795 1.00 88.81 107 ALA A N 1
ATOM 824 C CA . ALA A 1 107 ? 7.287 -1.644 -12.883 1.00 88.81 107 ALA A CA 1
ATOM 825 C C . ALA A 1 107 ? 6.528 -2.517 -13.900 1.00 88.81 107 ALA A C 1
ATOM 827 O O . ALA A 1 107 ? 7.118 -3.411 -14.500 1.00 88.81 107 ALA A O 1
ATOM 828 N N . LEU A 1 108 ? 5.248 -2.216 -14.137 1.00 89.56 108 LEU A N 1
ATOM 829 C CA . LEU A 1 108 ? 4.413 -2.835 -15.170 1.00 89.56 108 LEU A CA 1
ATOM 830 C C . LEU A 1 108 ? 4.658 -2.274 -16.584 1.00 89.56 108 LEU A C 1
ATOM 832 O O . LEU A 1 108 ? 4.068 -2.759 -17.545 1.00 89.56 108 LEU A O 1
ATOM 836 N N . GLY A 1 109 ? 5.531 -1.274 -16.733 1.00 86.19 109 GLY A N 1
ATOM 837 C CA . GLY A 1 109 ? 5.820 -0.634 -18.017 1.00 86.19 109 GLY A CA 1
ATOM 838 C C . GLY A 1 109 ? 4.826 0.461 -18.406 1.00 86.19 109 GLY A C 1
ATOM 839 O O . GLY A 1 109 ? 4.857 0.934 -19.544 1.00 86.19 109 GLY A O 1
ATOM 840 N N . ASN A 1 110 ? 3.962 0.901 -17.487 1.00 84.25 110 ASN A N 1
ATOM 841 C CA . ASN A 1 110 ? 3.061 2.015 -17.751 1.00 84.25 110 ASN A CA 1
ATOM 842 C C . ASN A 1 110 ? 3.882 3.308 -17.833 1.00 84.25 110 ASN A C 1
ATOM 844 O O . ASN A 1 110 ? 4.763 3.561 -17.007 1.00 84.25 110 ASN A O 1
ATOM 848 N N . GLY A 1 111 ? 3.569 4.165 -18.805 1.00 73.50 111 GLY A N 1
ATOM 849 C CA . GLY A 1 111 ? 4.152 5.501 -18.858 1.00 73.50 111 GLY A CA 1
ATOM 850 C C . GLY A 1 111 ? 3.783 6.285 -17.599 1.00 73.50 111 GLY A C 1
ATOM 851 O O . GLY A 1 111 ? 2.605 6.531 -17.345 1.00 73.50 111 GLY A O 1
ATOM 852 N N . THR A 1 112 ? 4.772 6.686 -16.802 1.00 64.62 112 THR A N 1
ATOM 853 C CA . THR A 1 112 ? 4.547 7.605 -15.682 1.00 64.62 112 THR A CA 1
ATOM 854 C C . THR A 1 112 ? 4.583 9.047 -16.186 1.00 64.62 112 THR A C 1
ATOM 856 O O . THR A 1 112 ? 5.558 9.421 -16.845 1.00 64.62 112 THR A O 1
ATOM 859 N N . PRO A 1 113 ? 3.591 9.894 -15.862 1.00 63.00 113 PRO A N 1
ATOM 860 C CA . PRO A 1 113 ? 3.717 11.329 -16.070 1.00 63.00 113 PRO A CA 1
ATOM 861 C C . PRO A 1 113 ? 4.851 11.861 -15.181 1.00 63.00 113 PRO A C 1
ATOM 863 O O . PRO A 1 113 ? 4.720 11.903 -13.960 1.00 63.00 113 PRO A O 1
ATOM 866 N N . GLY A 1 114 ? 5.977 12.241 -15.785 1.00 71.38 114 GLY A N 1
ATOM 867 C CA . GLY A 1 114 ? 7.106 12.847 -15.077 1.00 71.38 114 GLY A CA 1
ATOM 868 C C . GLY A 1 114 ? 8.321 11.928 -14.873 1.00 71.38 114 GLY A C 1
ATOM 869 O O . GLY A 1 114 ? 8.471 10.920 -15.568 1.00 71.38 114 GLY A O 1
ATOM 870 N N . PRO A 1 115 ? 9.254 12.318 -13.984 1.00 73.25 115 PRO A N 1
ATOM 871 C CA . PRO A 1 115 ? 10.511 11.605 -13.795 1.00 73.25 115 PRO A CA 1
ATOM 872 C C . PRO A 1 115 ? 10.280 10.209 -13.209 1.00 73.25 115 PRO A C 1
ATOM 874 O O . PRO A 1 115 ? 9.333 9.980 -12.459 1.00 73.25 115 PRO A O 1
ATOM 877 N N . ALA A 1 116 ? 11.183 9.278 -13.528 1.00 72.44 116 ALA A N 1
ATOM 878 C CA . ALA A 1 116 ? 11.133 7.936 -12.963 1.00 72.44 116 ALA A CA 1
ATOM 879 C C . ALA A 1 116 ? 11.176 7.991 -11.418 1.00 72.44 116 ALA A C 1
ATOM 881 O O . ALA A 1 116 ? 11.940 8.792 -10.865 1.00 72.44 116 ALA A O 1
ATOM 882 N N . PRO A 1 117 ? 10.409 7.134 -10.719 1.00 73.31 117 PRO A N 1
ATOM 883 C CA . PRO A 1 117 ? 10.460 7.028 -9.266 1.00 73.31 117 PRO A CA 1
ATOM 884 C C . PRO A 1 117 ? 11.891 6.844 -8.729 1.00 73.31 117 PRO A C 1
ATOM 886 O O . PRO A 1 117 ? 12.721 6.152 -9.330 1.00 73.31 117 PRO A O 1
ATOM 889 N N . MET A 1 118 ? 12.200 7.467 -7.587 1.00 69.75 118 MET A N 1
ATOM 890 C CA . MET A 1 118 ? 13.522 7.341 -6.961 1.00 69.75 118 MET A CA 1
ATOM 891 C C . MET A 1 118 ? 13.857 5.873 -6.655 1.00 69.75 118 MET A C 1
ATOM 893 O O . MET A 1 118 ? 13.008 5.101 -6.232 1.00 69.75 118 MET A O 1
ATOM 897 N N . GLY A 1 119 ? 15.114 5.474 -6.853 1.00 64.75 119 GLY A N 1
ATOM 898 C CA . GLY A 1 119 ? 15.551 4.087 -6.635 1.00 64.75 119 GLY A CA 1
ATOM 899 C C . GLY A 1 119 ? 15.384 3.155 -7.842 1.00 64.75 119 GLY A C 1
ATOM 900 O O . GLY A 1 119 ? 15.958 2.076 -7.832 1.00 64.75 119 GLY A O 1
ATOM 901 N N . ILE A 1 120 ? 14.719 3.584 -8.923 1.00 63.47 120 ILE A N 1
ATOM 902 C CA . ILE A 1 120 ? 14.622 2.813 -10.184 1.00 63.47 120 ILE A CA 1
ATOM 903 C C . ILE A 1 120 ? 15.913 2.816 -11.008 1.00 63.47 120 ILE A C 1
ATOM 905 O O . ILE A 1 120 ? 16.137 1.948 -11.851 1.00 63.47 120 ILE A O 1
ATOM 909 N N . ARG A 1 121 ? 16.760 3.827 -10.818 1.00 58.97 121 ARG A N 1
ATOM 910 C CA . ARG A 1 121 ? 17.989 4.027 -11.600 1.00 58.97 121 ARG A CA 1
ATOM 911 C C . ARG A 1 121 ? 19.266 3.769 -10.798 1.00 58.97 121 ARG A C 1
ATOM 913 O O . ARG A 1 121 ? 20.327 4.238 -11.200 1.00 58.97 121 ARG A O 1
ATOM 920 N N . LEU A 1 122 ? 19.203 2.999 -9.708 1.00 51.66 122 LEU A N 1
ATOM 921 C CA . LEU A 1 122 ? 20.411 2.408 -9.122 1.00 51.66 122 LEU A CA 1
ATOM 922 C C . LEU A 1 122 ? 20.784 1.139 -9.912 1.00 51.66 122 LEU A C 1
ATOM 924 O O . LEU A 1 122 ? 20.494 0.023 -9.502 1.00 51.66 122 LEU A O 1
ATOM 928 N N . GLY A 1 123 ? 21.411 1.332 -11.077 1.00 47.22 123 GLY A N 1
ATOM 929 C CA . GLY A 1 123 ? 21.835 0.246 -11.969 1.00 47.22 123 GLY A CA 1
ATOM 930 C C . GLY A 1 123 ? 20.707 -0.249 -12.879 1.00 47.22 123 GLY A C 1
ATOM 931 O O . GLY A 1 123 ? 19.540 -0.245 -12.518 1.00 47.22 123 GLY A O 1
ATOM 932 N N . LYS A 1 124 ? 21.035 -0.605 -14.121 1.00 44.69 124 LYS A N 1
ATOM 933 C CA . LYS A 1 124 ? 20.074 -1.085 -15.129 1.00 44.69 124 LYS A CA 1
ATOM 934 C C . LYS A 1 124 ? 19.248 -2.281 -14.605 1.00 44.69 124 LYS A C 1
ATOM 936 O O . LYS A 1 124 ? 19.777 -3.052 -13.807 1.00 44.69 124 LYS A O 1
ATOM 941 N N . PRO A 1 125 ? 17.999 -2.473 -15.069 1.00 44.66 125 PRO A N 1
ATOM 942 C CA . PRO A 1 125 ? 17.166 -3.580 -14.611 1.00 44.66 125 PRO A CA 1
ATOM 943 C C . PRO A 1 125 ? 17.816 -4.929 -14.944 1.00 44.66 125 PRO A C 1
ATOM 945 O O . PRO A 1 125 ? 18.332 -5.123 -16.047 1.00 44.66 125 PRO A O 1
ATOM 948 N N . ILE A 1 126 ? 17.753 -5.867 -13.997 1.00 52.38 126 ILE A N 1
ATOM 949 C CA . ILE A 1 126 ? 17.942 -7.298 -14.252 1.00 52.38 126 ILE A CA 1
ATOM 950 C C . ILE A 1 126 ? 16.780 -7.766 -15.129 1.00 52.38 126 ILE A C 1
ATOM 952 O O . ILE A 1 126 ? 15.694 -8.081 -14.651 1.00 52.38 126 ILE A O 1
ATOM 956 N N . VAL A 1 127 ? 17.003 -7.751 -16.440 1.00 52.59 127 VAL A N 1
ATOM 957 C CA . VAL A 1 127 ? 16.156 -8.456 -17.399 1.00 52.59 127 VAL A CA 1
ATOM 958 C C . VAL A 1 127 ? 16.351 -9.955 -17.175 1.00 52.59 127 VAL A C 1
ATOM 960 O O . VAL A 1 127 ? 17.341 -10.544 -17.606 1.00 52.59 127 VAL A O 1
ATOM 963 N N . ASN A 1 128 ? 15.421 -10.577 -16.454 1.00 43.25 128 ASN A N 1
ATOM 964 C CA . ASN A 1 128 ? 15.349 -12.029 -16.382 1.00 43.25 128 ASN A CA 1
ATOM 965 C C . ASN A 1 128 ? 14.903 -12.568 -17.749 1.00 43.25 128 ASN A C 1
ATOM 967 O O . ASN A 1 128 ? 13.724 -12.522 -18.082 1.00 43.25 128 ASN A O 1
ATOM 971 N N . GLY A 1 129 ? 15.863 -13.104 -18.507 1.00 41.06 129 GLY A N 1
ATOM 972 C CA . GLY A 1 129 ? 15.624 -14.113 -19.538 1.00 41.06 129 GLY A CA 1
ATOM 973 C C . GLY A 1 129 ? 15.495 -13.615 -20.978 1.00 41.06 129 GLY A C 1
ATOM 9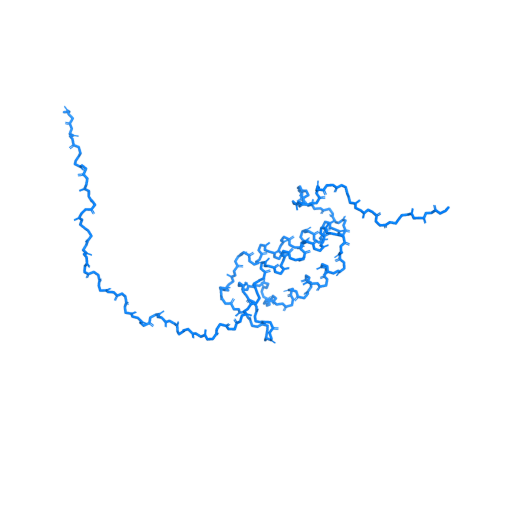74 O O . GLY A 1 129 ? 14.412 -13.297 -21.447 1.00 41.06 129 GLY A O 1
ATOM 975 N N . THR A 1 130 ? 16.584 -13.754 -21.736 1.00 37.31 130 THR A N 1
ATOM 976 C CA . THR A 1 130 ? 16.488 -14.427 -23.043 1.00 37.31 130 THR A CA 1
ATOM 977 C C . THR A 1 130 ? 17.649 -15.411 -23.128 1.00 37.31 130 THR A C 1
ATOM 979 O O . THR A 1 130 ? 18.736 -15.080 -23.588 1.00 37.31 130 THR A O 1
ATOM 982 N N . HIS A 1 131 ? 17.440 -16.625 -22.619 1.00 44.41 131 HIS A N 1
ATOM 983 C CA . HIS A 1 131 ? 18.161 -17.774 -23.150 1.00 44.41 131 HIS A CA 1
ATOM 984 C C . HIS A 1 131 ? 17.462 -18.131 -24.460 1.00 44.41 131 HIS A C 1
ATOM 986 O O . HIS A 1 131 ? 16.445 -18.816 -24.443 1.00 44.41 131 HIS A O 1
ATOM 992 N N . SER A 1 132 ? 17.976 -17.620 -25.576 1.00 38.44 132 SER A N 1
ATOM 993 C CA . SER A 1 132 ? 17.783 -18.288 -26.858 1.00 38.44 132 SER A CA 1
ATOM 994 C C . SER A 1 132 ? 19.096 -18.980 -27.181 1.00 38.44 132 SER A C 1
ATOM 996 O O . SER A 1 132 ? 20.139 -18.325 -27.231 1.00 38.44 132 SER A O 1
ATOM 998 N N . GLN A 1 133 ? 19.026 -20.304 -27.310 1.00 42.34 133 GLN A N 1
ATOM 999 C CA . GLN A 1 133 ? 19.949 -21.029 -28.175 1.00 42.34 133 GLN A CA 1
ATOM 1000 C C . GLN A 1 133 ? 19.702 -20.636 -29.634 1.00 42.34 133 GLN A C 1
ATOM 1002 O O . GLN A 1 133 ? 18.600 -20.093 -29.910 1.00 42.34 133 GLN A O 1
#

Secondary structure (DSSP, 8-state):
--PPPPP---S---S-PPPPPGGG---------PEEHHHHHHHHHHHHHTT-HHHHHHHHHHHHTTS-TTS---SEE-TTT--EESSSS-HHHH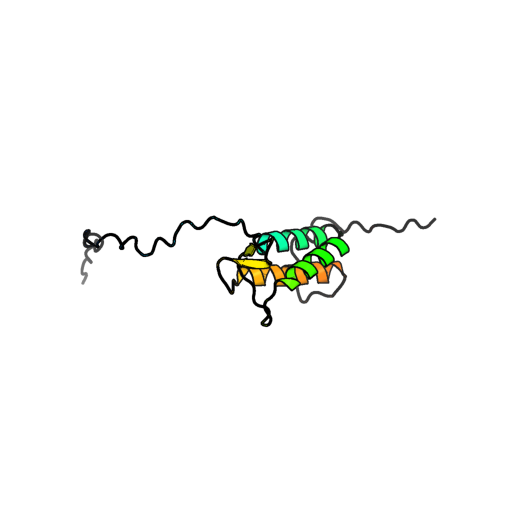HHHHHHHHHHHHHTTPPPSSSPPTTTTSS----------

Sequence (133 aa):
MLRETPRDARDRLPTDLPAPSDSNRSGRRDRRSGCRLRGSCWLVNALALSGRVDDARSRFEALLEYLSPLGLVAEEIDAETGAHLGNFPQAFSHIGIVNSALYLGYALGNGTPGPAPMGIRLGKPIVNGTHSQ

Organism: NCBI:txid1227492

Foldseek 3Di:
DDDDDDPDPPPDDPPPPPDPPCPPVPDPPDCLPFDFLLVLLVVLLVCLLQLVLVVSVVSLVVSQVLQDPVRFAARGARPPPRDGDDDTRDVVSVVSSVVSVLSSCVSVVHDDDDDRDPSNPPDDDPPPDDPDD

Radius of gyration: 24.81 Å; chains: 1; bounding box: 38×82×66 Å

InterPro domains:
  IPR008928 Six-hairpin glycosidase superfamily [SSF48208] (40-104)
  IPR011613 GH15-like domain [PF00723] (60-101)
  IPR012341 Six-hairpin glycosidase-like superfamily [G3DSA:1.50.10.10] (20-107)